Protein AF-A0A2V5MZL2-F1 (afdb_monomer_lite)

pLDDT: mean 89.72, std 10.34, range [56.75, 98.0]

Secondary structure (DSSP, 8-state):
-HHHHHHHHHHHTTT----HHHHHHHHHHHHTT-SEEE-S-HHHHHHHH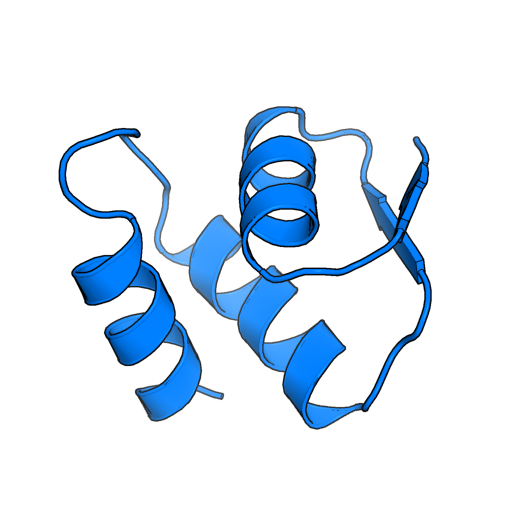HTT-EEE-

Structure (mmCIF, N/CA/C/O backbone):
data_AF-A0A2V5MZL2-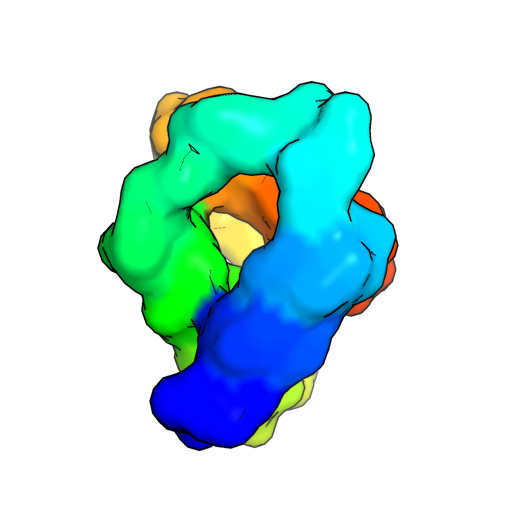F1
#
_entry.id   AF-A0A2V5MZL2-F1
#
loop_
_atom_site.group_PDB
_atom_site.id
_atom_site.type_symbol
_atom_site.label_atom_id
_atom_site.label_alt_id
_atom_site.label_comp_id
_atom_site.label_asym_id
_atom_site.label_entity_id
_atom_site.label_seq_id
_atom_site.pdbx_PDB_ins_code
_atom_site.Cartn_x
_atom_site.Cartn_y
_atom_site.Cartn_z
_atom_site.occupancy
_atom_site.B_iso_or_equiv
_atom_site.auth_seq_id
_atom_site.auth_comp_id
_atom_site.auth_asym_id
_atom_site.auth_atom_id
_atom_site.pdbx_PDB_model_num
ATOM 1 N N . VAL A 1 1 ? 3.566 -8.355 6.030 1.00 84.62 1 VAL A N 1
ATOM 2 C CA . VAL A 1 1 ? 4.108 -7.139 5.385 1.00 84.62 1 VAL A CA 1
ATOM 3 C C . VAL A 1 1 ? 4.953 -7.440 4.148 1.00 84.62 1 VAL A C 1
ATOM 5 O O . VAL A 1 1 ? 4.438 -7.185 3.074 1.00 84.62 1 VAL A O 1
ATOM 8 N N . PHE A 1 2 ? 6.170 -8.008 4.230 1.00 88.06 2 PHE A N 1
ATOM 9 C CA . PHE A 1 2 ? 7.045 -8.184 3.044 1.00 88.06 2 PHE A CA 1
ATOM 10 C C . PHE A 1 2 ? 6.407 -8.972 1.887 1.00 88.06 2 PHE A C 1
ATOM 12 O O . PHE A 1 2 ? 6.316 -8.437 0.793 1.00 88.06 2 PHE A O 1
ATOM 19 N N . ARG A 1 3 ? 5.827 -10.154 2.147 1.00 91.12 3 ARG A N 1
ATOM 20 C CA . ARG A 1 3 ? 5.086 -10.924 1.124 1.00 91.12 3 ARG A CA 1
ATOM 21 C C . ARG A 1 3 ? 3.980 -10.108 0.442 1.00 91.12 3 ARG A C 1
ATOM 23 O O . ARG A 1 3 ? 3.824 -10.164 -0.765 1.00 91.12 3 ARG A O 1
ATOM 30 N N . ARG A 1 4 ? 3.221 -9.329 1.216 1.00 90.44 4 ARG A N 1
ATOM 31 C CA . ARG A 1 4 ? 2.147 -8.486 0.673 1.00 90.44 4 ARG A CA 1
ATOM 32 C C . ARG A 1 4 ? 2.705 -7.319 -0.151 1.00 90.44 4 ARG A C 1
ATOM 34 O O . ARG A 1 4 ? 2.076 -6.899 -1.110 1.00 90.44 4 ARG A O 1
ATOM 41 N N . ALA A 1 5 ? 3.867 -6.786 0.219 1.00 89.06 5 ALA A N 1
ATOM 42 C CA . ALA A 1 5 ? 4.554 -5.776 -0.580 1.00 89.06 5 ALA A CA 1
ATOM 43 C C . ALA A 1 5 ? 5.061 -6.356 -1.912 1.00 89.06 5 ALA A C 1
ATOM 45 O O . ALA A 1 5 ? 4.963 -5.668 -2.925 1.00 89.06 5 ALA A O 1
ATOM 46 N N . ASP A 1 6 ? 5.526 -7.608 -1.923 1.00 89.62 6 ASP A N 1
ATOM 47 C CA . ASP A 1 6 ? 5.896 -8.319 -3.153 1.00 89.62 6 ASP A CA 1
ATOM 48 C C . ASP A 1 6 ? 4.671 -8.571 -4.045 1.00 89.62 6 ASP A C 1
ATOM 50 O O . ASP A 1 6 ? 4.708 -8.245 -5.225 1.00 89.62 6 ASP A O 1
ATOM 54 N N . GLU A 1 7 ? 3.548 -9.021 -3.477 1.00 91.31 7 GLU A N 1
ATOM 55 C CA . GLU A 1 7 ? 2.275 -9.187 -4.204 1.00 91.31 7 GLU A CA 1
ATOM 56 C C . GLU A 1 7 ? 1.802 -7.868 -4.835 1.00 91.31 7 GLU A C 1
ATOM 58 O O . GLU A 1 7 ? 1.484 -7.814 -6.020 1.00 91.31 7 GLU A O 1
ATOM 63 N N . LEU A 1 8 ? 1.834 -6.769 -4.071 1.00 89.19 8 LEU A N 1
ATOM 64 C CA . LEU A 1 8 ? 1.522 -5.432 -4.588 1.00 89.19 8 LEU A CA 1
ATOM 65 C C . LEU A 1 8 ? 2.488 -5.003 -5.698 1.00 89.19 8 LEU A C 1
ATOM 67 O O . LEU A 1 8 ? 2.087 -4.286 -6.618 1.00 89.19 8 LEU A O 1
ATOM 71 N N . SER A 1 9 ? 3.755 -5.407 -5.604 1.00 88.06 9 SER A N 1
ATOM 72 C CA . SER A 1 9 ? 4.750 -5.149 -6.639 1.00 88.06 9 SER A CA 1
ATOM 73 C C . SER A 1 9 ? 4.380 -5.893 -7.916 1.00 88.06 9 SER A C 1
ATOM 75 O O . SER A 1 9 ? 4.310 -5.268 -8.965 1.00 88.06 9 SER A O 1
ATOM 77 N N . GLU A 1 10 ? 4.062 -7.186 -7.845 1.00 87.25 10 GLU A N 1
ATOM 78 C CA . GLU A 1 10 ? 3.685 -8.001 -9.006 1.00 87.25 10 GLU A CA 1
ATOM 79 C C . GLU A 1 10 ? 2.383 -7.518 -9.665 1.00 87.25 10 GLU A C 1
ATOM 81 O O . GLU A 1 10 ? 2.335 -7.319 -10.882 1.00 87.25 10 GLU A O 1
ATOM 86 N N . GLU A 1 11 ? 1.345 -7.247 -8.870 1.00 85.69 11 GLU A N 1
ATOM 87 C CA . GLU A 1 11 ? 0.028 -6.816 -9.359 1.00 85.69 11 GLU A CA 1
ATOM 88 C C . GLU A 1 11 ? 0.045 -5.415 -9.994 1.00 85.69 11 GLU A C 1
ATOM 90 O O . GLU A 1 11 ? -0.792 -5.086 -10.845 1.00 85.69 11 GLU A O 1
ATOM 95 N N . HIS A 1 12 ? 0.990 -4.561 -9.591 1.00 80.19 12 HIS A N 1
ATOM 96 C CA . HIS A 1 12 ? 1.060 -3.166 -10.032 1.00 80.19 12 HIS A CA 1
ATOM 97 C C . HIS A 1 12 ? 2.353 -2.804 -10.787 1.00 80.19 12 HIS A C 1
ATOM 99 O O . HIS A 1 12 ? 2.493 -1.657 -11.237 1.00 80.19 12 HIS A O 1
ATOM 105 N N . ALA A 1 13 ? 3.239 -3.781 -11.020 1.00 62.47 13 ALA A N 1
ATOM 106 C CA . ALA A 1 13 ? 4.524 -3.657 -11.716 1.00 62.47 13 ALA A CA 1
ATOM 107 C C . ALA A 1 13 ? 4.437 -2.987 -13.097 1.00 62.47 13 ALA A C 1
ATOM 109 O O . ALA A 1 13 ? 5.277 -2.131 -13.384 1.00 62.47 13 ALA A O 1
ATOM 110 N N . PRO A 1 14 ? 3.436 -3.270 -13.959 1.00 58.47 14 PRO A N 1
ATOM 111 C CA . PRO A 1 14 ? 3.419 -2.682 -15.297 1.00 58.47 14 PRO A CA 1
ATOM 112 C C . PRO A 1 14 ? 3.076 -1.184 -15.319 1.00 58.47 14 PRO A C 1
ATOM 114 O O . PRO A 1 14 ? 3.181 -0.558 -16.372 1.00 58.47 14 PRO A O 1
ATOM 117 N N . LYS A 1 15 ? 2.607 -0.594 -14.204 1.00 57.34 15 LYS A N 1
ATOM 118 C CA . LYS A 1 15 ? 1.954 0.731 -14.216 1.00 57.34 15 LYS A CA 1
ATOM 119 C C . LYS A 1 15 ? 2.642 1.837 -13.421 1.00 57.34 15 LYS A C 1
ATOM 121 O O . LYS A 1 15 ? 2.252 2.992 -13.596 1.00 57.34 15 LYS A O 1
ATOM 126 N N . ALA A 1 16 ? 3.630 1.572 -12.566 1.00 56.75 16 ALA A N 1
ATOM 127 C CA . ALA A 1 16 ? 4.205 2.653 -11.766 1.00 56.75 16 ALA A CA 1
ATOM 128 C C . ALA A 1 16 ? 5.606 2.349 -11.230 1.00 56.75 16 ALA A C 1
ATOM 130 O O . ALA A 1 16 ? 5.828 1.319 -10.608 1.00 56.75 16 ALA A O 1
ATOM 131 N N . GLY A 1 17 ? 6.525 3.312 -11.372 1.00 65.88 17 GLY A N 1
ATOM 132 C CA . GLY A 1 17 ? 7.805 3.341 -10.656 1.00 65.88 17 GLY A CA 1
ATOM 133 C C . GLY A 1 17 ? 7.606 3.592 -9.160 1.00 65.88 17 GLY A C 1
ATOM 134 O O . GLY A 1 17 ? 7.918 4.676 -8.659 1.00 65.88 17 GLY A O 1
ATOM 135 N N . GLN A 1 18 ? 6.994 2.640 -8.467 1.00 71.44 18 GLN A N 1
ATOM 136 C CA . GLN A 1 18 ? 6.775 2.708 -7.032 1.00 71.44 18 GLN A CA 1
ATOM 137 C C . GLN A 1 18 ? 8.051 2.368 -6.287 1.00 71.44 18 GLN A C 1
ATOM 139 O O . GLN A 1 18 ? 8.812 1.491 -6.691 1.00 71.44 18 GLN A O 1
ATOM 144 N N . ARG A 1 19 ? 8.308 3.101 -5.206 1.00 87.06 19 ARG A N 1
ATOM 145 C CA . ARG A 1 19 ? 9.457 2.825 -4.349 1.00 87.06 19 ARG A CA 1
ATOM 146 C C . ARG A 1 19 ? 9.080 1.707 -3.387 1.00 87.06 19 ARG A C 1
ATOM 148 O O . ARG A 1 19 ? 7.927 1.606 -2.979 1.00 87.06 19 ARG A O 1
ATOM 155 N N . THR A 1 20 ? 10.064 0.934 -2.937 1.00 88.00 20 THR A N 1
ATOM 156 C CA . THR A 1 20 ? 9.871 -0.118 -1.921 1.00 88.00 20 THR A CA 1
ATOM 157 C C . THR A 1 20 ? 9.121 0.394 -0.686 1.00 88.00 20 THR A C 1
ATOM 159 O O . THR A 1 20 ? 8.287 -0.309 -0.127 1.00 88.00 20 THR A O 1
ATOM 162 N N . ILE A 1 21 ? 9.357 1.651 -0.294 1.00 89.25 21 ILE A N 1
ATOM 163 C CA . ILE A 1 21 ? 8.668 2.290 0.835 1.00 89.25 21 ILE A CA 1
ATOM 164 C C . ILE A 1 21 ? 7.163 2.476 0.592 1.00 89.25 21 ILE A C 1
ATOM 166 O O . ILE A 1 21 ? 6.383 2.356 1.535 1.00 89.25 21 ILE A O 1
ATOM 170 N N . ASP A 1 22 ? 6.746 2.729 -0.651 1.00 90.94 22 ASP A N 1
ATOM 171 C CA . ASP A 1 22 ? 5.335 2.898 -0.999 1.00 90.94 22 ASP A CA 1
ATOM 172 C C . ASP A 1 22 ? 4.601 1.562 -0.834 1.00 90.94 22 ASP A C 1
ATOM 174 O O . ASP A 1 22 ? 3.552 1.501 -0.189 1.00 90.94 22 ASP A O 1
ATOM 178 N N . LEU A 1 23 ? 5.217 0.484 -1.335 1.00 92.50 23 LEU A N 1
ATOM 179 C CA . LEU A 1 23 ? 4.719 -0.889 -1.228 1.00 92.50 23 LEU A CA 1
ATOM 180 C C . LEU A 1 23 ? 4.602 -1.332 0.233 1.00 92.50 23 LEU A C 1
ATOM 182 O O . LEU A 1 23 ? 3.558 -1.835 0.643 1.00 92.50 23 LEU A O 1
ATOM 186 N N . LEU A 1 24 ? 5.642 -1.097 1.040 1.00 94.75 24 LEU A N 1
ATOM 187 C CA . LEU A 1 24 ? 5.640 -1.462 2.458 1.00 94.75 24 LEU A CA 1
ATOM 188 C C . LEU A 1 24 ? 4.567 -0.703 3.243 1.00 94.75 24 LEU A C 1
ATOM 190 O O . LEU A 1 24 ? 3.867 -1.310 4.052 1.00 94.75 24 LEU A O 1
ATOM 194 N N . HIS A 1 25 ? 4.400 0.598 2.997 1.00 95.50 25 HIS A N 1
ATOM 195 C CA . HIS A 1 25 ? 3.412 1.398 3.718 1.00 95.50 25 HIS A CA 1
ATOM 196 C C . HIS A 1 25 ? 1.979 0.918 3.434 1.00 95.50 25 HIS A C 1
ATOM 198 O O . HIS A 1 25 ? 1.195 0.710 4.363 1.00 95.50 25 HIS A O 1
ATOM 204 N N . VAL A 1 26 ? 1.643 0.668 2.164 1.00 95.25 26 VAL A N 1
ATOM 205 C CA . VAL A 1 26 ? 0.316 0.149 1.794 1.00 95.25 26 VAL A CA 1
ATOM 206 C C . VAL A 1 26 ? 0.119 -1.289 2.277 1.00 95.25 26 VAL A C 1
ATOM 208 O O . VAL A 1 26 ? -0.953 -1.613 2.789 1.00 95.25 26 VAL A O 1
ATOM 211 N N . ALA A 1 27 ? 1.148 -2.138 2.204 1.00 96.44 27 ALA A N 1
ATOM 212 C CA . ALA A 1 27 ? 1.089 -3.498 2.737 1.00 96.44 27 ALA A CA 1
ATOM 213 C C . ALA A 1 27 ? 0.776 -3.514 4.242 1.00 96.44 27 ALA A C 1
ATOM 215 O O . ALA A 1 27 ? -0.045 -4.316 4.685 1.00 96.44 27 ALA A O 1
ATOM 216 N N . ILE A 1 28 ? 1.377 -2.606 5.018 1.00 97.00 28 ILE A N 1
ATOM 217 C CA . ILE A 1 28 ? 1.072 -2.438 6.445 1.00 97.00 28 ILE A CA 1
ATOM 218 C C . ILE A 1 28 ? -0.402 -2.063 6.628 1.00 97.00 28 ILE A C 1
ATOM 220 O O . ILE A 1 28 ? -1.108 -2.736 7.373 1.00 97.00 28 ILE A O 1
ATOM 224 N N . ALA A 1 29 ? -0.898 -1.044 5.922 1.00 97.12 29 ALA A N 1
ATOM 225 C CA . ALA A 1 29 ? -2.290 -0.611 6.056 1.00 97.12 29 ALA A CA 1
ATOM 226 C C . ALA A 1 29 ? -3.296 -1.742 5.770 1.00 97.12 29 ALA A C 1
ATOM 228 O O . ALA A 1 29 ? -4.285 -1.895 6.488 1.00 97.12 29 ALA A O 1
ATOM 229 N N . LEU A 1 30 ? -3.017 -2.570 4.762 1.00 95.94 30 LEU A N 1
ATOM 230 C CA . LEU A 1 30 ? -3.830 -3.739 4.427 1.00 95.94 30 LEU A CA 1
ATOM 231 C C . LEU A 1 30 ? -3.747 -4.844 5.490 1.00 95.94 30 LEU A C 1
ATOM 233 O O . LEU A 1 30 ? -4.776 -5.419 5.844 1.00 95.94 30 LEU A O 1
ATOM 237 N N . ASP A 1 31 ? -2.557 -5.133 6.024 1.00 96.00 31 ASP A N 1
ATOM 238 C CA . ASP A 1 31 ? -2.381 -6.125 7.097 1.00 96.00 31 ASP A CA 1
ATOM 239 C C . ASP A 1 31 ? -3.137 -5.711 8.375 1.00 96.00 31 ASP A C 1
ATOM 241 O O . ASP A 1 31 ? -3.743 -6.555 9.037 1.00 96.00 31 ASP A O 1
ATOM 245 N N . PHE A 1 32 ? -3.198 -4.408 8.669 1.00 96.25 32 PHE A N 1
ATOM 246 C CA . PHE A 1 32 ? -4.003 -3.842 9.759 1.00 96.25 32 PHE A CA 1
ATOM 247 C C . PHE A 1 32 ? -5.496 -3.702 9.429 1.00 96.25 32 PHE A C 1
ATOM 249 O O . PHE A 1 32 ? -6.263 -3.219 10.264 1.00 96.25 32 PHE A O 1
ATOM 256 N N . ARG A 1 33 ? -5.933 -4.133 8.237 1.00 95.62 33 ARG A N 1
ATOM 257 C CA . ARG A 1 33 ? -7.322 -4.022 7.759 1.00 95.62 33 ARG A CA 1
ATOM 258 C C . ARG A 1 33 ? -7.853 -2.587 7.817 1.00 95.62 33 ARG A C 1
ATOM 260 O O . ARG A 1 33 ? -9.028 -2.359 8.115 1.00 95.62 33 ARG A O 1
ATOM 267 N N . ALA A 1 34 ? -6.989 -1.611 7.549 1.00 97.62 34 ALA A N 1
ATOM 268 C CA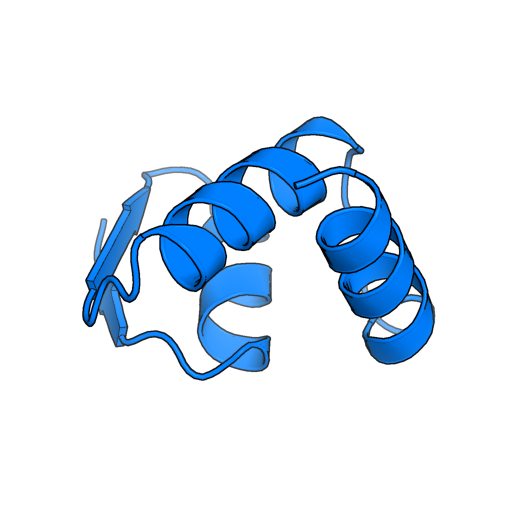 . ALA A 1 34 ? -7.400 -0.221 7.461 1.00 97.62 34 ALA A CA 1
ATOM 269 C C . ALA A 1 34 ? -8.471 -0.060 6.371 1.00 97.62 34 ALA A C 1
ATOM 271 O O . ALA A 1 34 ? -8.417 -0.695 5.322 1.00 97.62 34 ALA A O 1
ATOM 272 N N . THR A 1 35 ? -9.441 0.822 6.605 1.00 96.81 35 THR A N 1
ATOM 273 C CA . THR A 1 35 ? -10.470 1.161 5.602 1.00 96.81 35 THR A CA 1
ATOM 274 C C . THR A 1 35 ? -10.152 2.452 4.850 1.00 96.81 35 THR A C 1
ATOM 276 O O . THR A 1 35 ? -10.785 2.752 3.834 1.00 96.81 35 THR A O 1
ATOM 279 N N . THR A 1 36 ? -9.188 3.226 5.353 1.00 97.50 36 THR A N 1
ATOM 280 C CA . THR A 1 36 ? -8.755 4.511 4.805 1.00 97.50 36 THR A CA 1
ATOM 281 C C . THR A 1 36 ? -7.240 4.642 4.950 1.00 97.50 36 THR A C 1
ATOM 283 O O . THR A 1 36 ? -6.693 4.348 6.01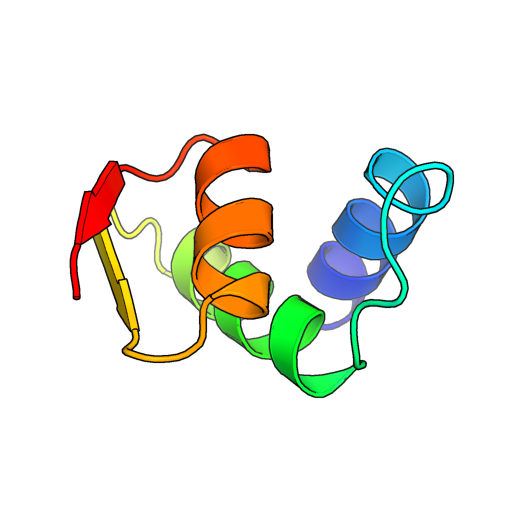0 1.00 97.50 36 THR A O 1
ATOM 286 N N . PHE A 1 37 ? -6.580 5.105 3.893 1.00 97.62 37 PHE A N 1
ATOM 287 C CA . PHE A 1 37 ? -5.149 5.368 3.816 1.00 97.62 37 PHE A CA 1
ATOM 288 C C . PHE A 1 37 ? -4.908 6.876 3.683 1.00 97.62 37 PHE A C 1
ATOM 290 O O . PHE A 1 37 ? -5.368 7.492 2.718 1.00 97.62 37 PHE A O 1
ATOM 297 N N . LEU A 1 38 ? -4.212 7.466 4.655 1.00 97.38 38 LEU A N 1
ATOM 298 C CA .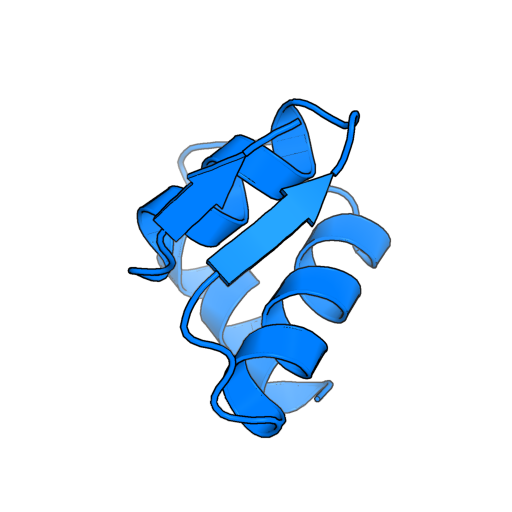 LEU A 1 38 ? -3.875 8.891 4.677 1.00 97.38 38 LEU A CA 1
ATOM 299 C C . LEU A 1 38 ? -2.424 9.069 4.246 1.00 97.38 38 LEU A C 1
ATOM 301 O O . LEU A 1 38 ? -1.532 8.431 4.805 1.00 97.38 38 LEU A O 1
ATOM 305 N N . SER A 1 39 ? -2.183 9.901 3.239 1.00 95.31 39 SER A N 1
ATOM 306 C CA . SER A 1 39 ? -0.825 10.228 2.815 1.00 95.31 39 SER A CA 1
ATOM 307 C C . SER A 1 39 ? -0.827 11.446 1.910 1.00 95.31 39 SER A C 1
ATOM 309 O O . SER A 1 39 ? -1.583 11.513 0.939 1.00 95.31 39 SER A O 1
ATOM 311 N N . PHE A 1 40 ? 0.129 12.347 2.123 1.00 95.69 40 PHE A N 1
ATOM 312 C CA . PHE A 1 40 ? 0.411 13.446 1.202 1.00 95.69 40 PHE A CA 1
ATOM 313 C C . PHE A 1 40 ? 1.237 13.009 -0.019 1.00 95.69 40 PHE A C 1
ATOM 315 O O . PHE A 1 40 ? 1.263 13.731 -1.021 1.00 95.69 40 PHE A O 1
ATOM 322 N N . ASP A 1 41 ? 1.783 11.789 -0.036 1.00 93.12 41 ASP A N 1
ATOM 323 C CA . ASP A 1 41 ? 2.499 11.243 -1.189 1.00 93.12 41 ASP A CA 1
ATOM 324 C C . ASP A 1 41 ? 1.535 10.701 -2.261 1.00 93.12 41 ASP A C 1
ATOM 326 O O . ASP A 1 41 ? 0.733 9.788 -2.043 1.00 93.12 41 ASP A O 1
ATOM 330 N N . GLN A 1 42 ? 1.614 11.261 -3.469 1.00 91.88 42 GLN A N 1
ATOM 331 C CA . GLN A 1 42 ? 0.713 10.895 -4.559 1.00 91.88 42 GLN A CA 1
ATOM 332 C C . GLN A 1 42 ? 0.919 9.455 -5.060 1.00 91.88 42 GLN A C 1
ATOM 334 O O . GLN A 1 42 ? -0.034 8.858 -5.559 1.00 91.88 42 GLN A O 1
ATOM 339 N N . ARG A 1 43 ? 2.127 8.891 -4.967 1.00 90.94 43 ARG A N 1
ATOM 340 C CA . ARG A 1 43 ? 2.420 7.509 -5.380 1.00 90.94 43 ARG A CA 1
ATOM 341 C C . ARG A 1 43 ? 1.792 6.530 -4.402 1.00 90.94 43 ARG A C 1
ATOM 343 O O . ARG A 1 43 ? 1.055 5.650 -4.842 1.00 90.94 43 ARG A O 1
ATOM 350 N N . GLN A 1 44 ? 1.969 6.763 -3.103 1.00 93.25 44 GLN A N 1
ATOM 351 C CA . GLN A 1 44 ? 1.341 5.946 -2.061 1.00 93.25 44 GLN A CA 1
ATOM 352 C C . GLN A 1 44 ? -0.181 5.968 -2.178 1.00 93.25 44 GLN A C 1
ATOM 354 O O . GLN A 1 44 ? -0.826 4.924 -2.151 1.00 93.25 44 GLN A O 1
ATOM 359 N N . ARG A 1 45 ? -0.765 7.149 -2.417 1.00 94.31 45 ARG A N 1
ATOM 360 C CA . ARG A 1 45 ? -2.208 7.283 -2.648 1.00 94.31 45 ARG A CA 1
ATOM 361 C C . ARG A 1 45 ? -2.697 6.510 -3.876 1.00 94.31 45 ARG A C 1
ATOM 363 O O . ARG A 1 45 ? -3.776 5.921 -3.838 1.00 94.31 45 ARG A O 1
ATOM 370 N N . ARG A 1 46 ? -1.934 6.513 -4.976 1.00 92.50 46 ARG A N 1
ATOM 371 C CA . ARG A 1 46 ? -2.279 5.743 -6.184 1.00 92.50 46 ARG A CA 1
ATOM 372 C C . ARG A 1 46 ? -2.219 4.239 -5.918 1.00 92.50 46 ARG A C 1
ATOM 374 O O . ARG A 1 46 ? -3.156 3.548 -6.307 1.00 92.50 46 ARG A O 1
ATOM 381 N N . LEU A 1 47 ? -1.173 3.760 -5.239 1.00 93.19 47 LEU A N 1
ATOM 382 C CA . LEU A 1 47 ? -1.048 2.355 -4.844 1.00 93.19 47 LEU A CA 1
ATOM 383 C C . LEU A 1 47 ? -2.199 1.926 -3.934 1.00 93.19 47 LEU A C 1
ATOM 385 O O . LEU A 1 47 ? -2.884 0.957 -4.229 1.00 93.19 47 LEU A O 1
ATOM 389 N N . ALA A 1 48 ? -2.443 2.676 -2.858 1.00 94.75 48 ALA A N 1
ATOM 390 C CA . ALA A 1 48 ? -3.480 2.368 -1.880 1.00 94.75 48 ALA A CA 1
ATOM 391 C C . ALA A 1 48 ? -4.865 2.280 -2.532 1.00 94.75 48 ALA A C 1
ATOM 393 O O . ALA A 1 48 ? -5.633 1.366 -2.240 1.00 94.75 48 ALA A O 1
ATOM 394 N N . ARG A 1 49 ? -5.164 3.192 -3.468 1.00 94.94 49 ARG A N 1
ATOM 395 C CA . ARG A 1 49 ? -6.411 3.156 -4.238 1.00 94.94 49 ARG A CA 1
ATOM 396 C C . ARG A 1 49 ? -6.488 1.925 -5.145 1.00 94.94 49 ARG A C 1
ATOM 398 O O . ARG A 1 49 ? -7.556 1.331 -5.238 1.00 94.94 49 ARG A O 1
ATOM 405 N N . ALA A 1 50 ? -5.392 1.552 -5.808 1.00 92.81 50 ALA A N 1
ATOM 406 C CA . ALA A 1 50 ? -5.343 0.345 -6.637 1.00 92.81 50 ALA A CA 1
ATOM 407 C C . ALA A 1 50 ? -5.539 -0.933 -5.802 1.00 92.81 50 ALA A C 1
ATOM 409 O O . ALA A 1 50 ? -6.222 -1.847 -6.250 1.00 92.81 50 ALA A O 1
ATOM 410 N N . ALA A 1 51 ? -5.046 -0.933 -4.563 1.00 92.88 51 ALA A N 1
ATOM 411 C CA . ALA A 1 51 ? -5.224 -2.004 -3.587 1.00 92.88 51 ALA A CA 1
ATOM 412 C C . ALA A 1 51 ? -6.583 -1.973 -2.847 1.00 92.88 51 ALA A C 1
ATOM 414 O O . ALA A 1 51 ? -6.779 -2.701 -1.874 1.00 92.88 51 ALA A O 1
ATOM 415 N N . GLY A 1 52 ? -7.525 -1.121 -3.271 1.00 94.94 52 GLY A N 1
ATOM 416 C CA . GLY A 1 52 ? -8.900 -1.095 -2.757 1.00 94.94 52 GLY A CA 1
ATOM 417 C C . GLY A 1 52 ? -9.130 -0.266 -1.488 1.00 94.94 52 GLY A C 1
ATOM 418 O O .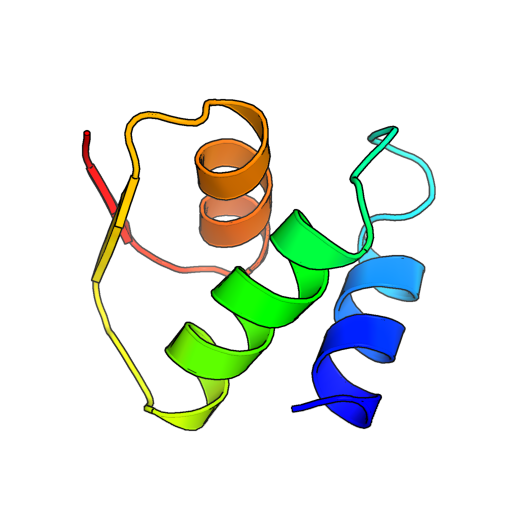 GLY A 1 52 ? -10.229 -0.297 -0.934 1.00 94.94 52 GLY A O 1
ATOM 419 N N . LEU A 1 53 ? -8.145 0.505 -1.022 1.00 96.81 53 LEU A N 1
ATOM 420 C CA . LEU A 1 53 ? -8.318 1.400 0.124 1.00 96.81 53 LEU A CA 1
ATOM 421 C C . LEU A 1 53 ? -8.997 2.712 -0.292 1.00 96.81 53 LEU A C 1
ATOM 423 O O . LEU A 1 53 ? -8.748 3.256 -1.373 1.00 96.81 53 LEU A O 1
ATOM 427 N N . ARG A 1 54 ? -9.809 3.289 0.605 1.00 98.00 54 ARG A N 1
ATOM 428 C CA . ARG A 1 54 ? -10.186 4.708 0.489 1.00 98.00 54 ARG A CA 1
ATOM 429 C C . ARG A 1 54 ? -8.956 5.554 0.767 1.00 98.00 54 ARG A C 1
ATOM 431 O O . ARG A 1 54 ? -8.155 5.199 1.624 1.00 98.00 54 ARG A O 1
ATOM 438 N N . VAL A 1 55 ? -8.808 6.675 0.075 1.00 97.81 55 VAL A N 1
ATOM 439 C CA . VAL A 1 55 ? -7.585 7.473 0.168 1.00 97.81 55 VAL A CA 1
ATOM 440 C C . VAL A 1 55 ? -7.905 8.946 0.333 1.00 97.81 55 VAL A C 1
ATOM 442 O O . VAL A 1 55 ? -8.670 9.493 -0.465 1.00 97.81 55 VAL A O 1
ATOM 445 N N . CYS A 1 56 ? -7.262 9.578 1.313 1.00 95.62 56 CYS A N 1
ATOM 446 C CA . CYS A 1 56 ? -7.317 11.017 1.554 1.00 95.62 56 CYS A CA 1
ATOM 447 C C . CYS A 1 56 ? -5.892 11.586 1.710 1.00 95.62 56 CYS A C 1
ATOM 449 O O . CYS A 1 56 ? -4.960 10.808 1.945 1.00 95.62 56 CYS A O 1
ATOM 451 N N . PRO A 1 57 ? -5.706 12.906 1.519 1.00 93.62 57 PRO A N 1
ATOM 452 C CA . PRO A 1 57 ? -4.485 13.595 1.933 1.00 93.62 57 PRO A CA 1
ATOM 453 C C . PRO A 1 57 ? -4.168 13.335 3.407 1.00 93.62 57 PRO A C 1
ATOM 455 O O . PRO A 1 57 ? -5.117 13.396 4.223 1.00 93.62 57 PRO A O 1
#

Sequence (57 aa):
VFRRADELSEEHAPKAGQRTIDLLHVAIALDFRATTFLSFDQRQRRLARAAGLRVCP

Radius of gyration: 9.91 Å; chains: 1; bounding box: 20×24×25 Å

Foldseek 3Di:
DVVQLVVLCVVCVVPDPDDSVLSVQLSVCVVVVHQEDEDPDPSSQVSNVVVPHHYDD